Protein AF-A0A3M3UHK3-F1 (afdb_monomer_lite)

Foldseek 3Di:
DDPPPPPPPPPPPPPDDDPVVLVVLVVQCPDPPDDLVNSCVVVVHDSVVND

Organism: Pseudomonas syringae pv. pisi (NCBI:txid59510)

Structure (mmCIF, N/CA/C/O backbone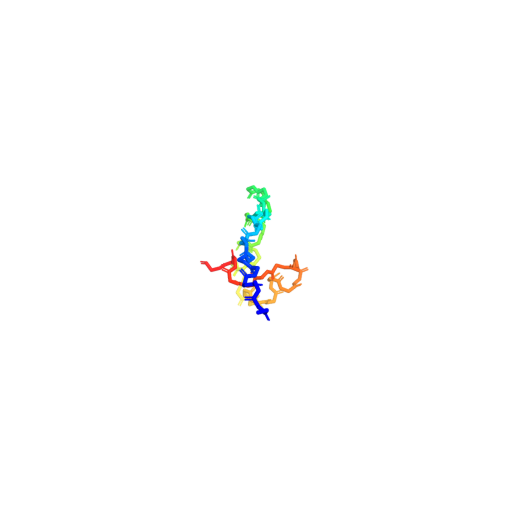):
data_AF-A0A3M3UHK3-F1
#
_entry.id   AF-A0A3M3UHK3-F1
#
loop_
_atom_site.group_PDB
_atom_site.id
_atom_site.type_symbol
_atom_site.label_atom_id
_atom_site.label_alt_id
_atom_site.label_comp_id
_atom_site.label_asym_id
_atom_site.label_entity_id
_atom_site.label_seq_id
_atom_site.pdbx_PDB_ins_code
_atom_site.Cartn_x
_atom_site.Cartn_y
_atom_site.Cartn_z
_atom_site.occupancy
_atom_site.B_iso_or_equiv
_atom_site.auth_seq_id
_atom_site.auth_comp_id
_atom_site.auth_asym_id
_atom_site.auth_atom_id
_atom_site.pdbx_PDB_model_num
ATOM 1 N N . MET A 1 1 ? -7.823 45.384 -4.823 1.00 52.75 1 MET A N 1
ATOM 2 C CA . MET A 1 1 ? -8.749 44.286 -4.476 1.00 52.75 1 MET A CA 1
ATOM 3 C C . MET A 1 1 ? -8.136 42.948 -4.873 1.00 52.75 1 MET A C 1
ATOM 5 O O . MET A 1 1 ? -8.563 42.398 -5.860 1.00 52.75 1 MET A O 1
ATOM 9 N N . PHE A 1 2 ? -7.119 42.458 -4.155 1.00 48.62 2 PHE A N 1
ATOM 10 C CA . PHE A 1 2 ? -6.664 41.054 -4.186 1.00 48.62 2 PHE A CA 1
ATOM 11 C C . PHE A 1 2 ? -5.774 40.835 -2.952 1.00 48.62 2 PHE A C 1
ATOM 13 O O . PHE A 1 2 ? -4.554 40.956 -3.017 1.00 48.62 2 PHE A O 1
ATOM 20 N N . SER A 1 3 ? -6.394 40.596 -1.791 1.00 52.56 3 SER A N 1
ATOM 21 C CA . SER A 1 3 ? -5.660 40.116 -0.615 1.00 52.56 3 SER A CA 1
ATOM 22 C C . SER A 1 3 ? -5.184 38.698 -0.901 1.00 52.56 3 SER A C 1
ATOM 24 O O . SER A 1 3 ? -5.983 37.766 -0.978 1.00 52.56 3 SER A O 1
ATOM 26 N N . LEU A 1 4 ? -3.8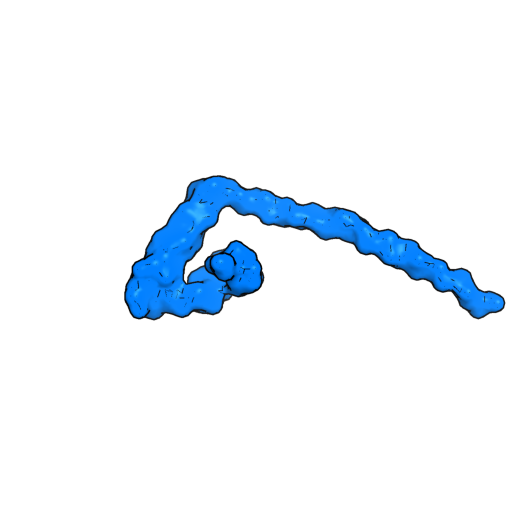73 38.547 -1.072 1.00 64.75 4 LEU A N 1
ATOM 27 C CA . LEU A 1 4 ? -3.198 37.262 -1.166 1.00 64.75 4 LEU A CA 1
ATOM 28 C C . LEU A 1 4 ? -3.304 36.570 0.198 1.00 64.75 4 LEU A C 1
ATOM 30 O O . LEU A 1 4 ? -2.495 36.806 1.094 1.00 64.75 4 LEU A O 1
ATOM 34 N N . PHE A 1 5 ? -4.332 35.737 0.358 1.00 61.00 5 PHE A N 1
ATOM 35 C CA . PHE A 1 5 ? -4.487 34.831 1.489 1.00 61.00 5 PHE A CA 1
ATOM 36 C C . PHE A 1 5 ? -3.265 33.904 1.498 1.00 61.00 5 PHE A C 1
ATOM 38 O O . PHE A 1 5 ? -3.190 32.932 0.743 1.00 61.00 5 PHE A O 1
ATOM 45 N N . LYS A 1 6 ? -2.251 34.252 2.295 1.00 63.38 6 LYS A N 1
ATOM 46 C CA . LYS A 1 6 ? -1.108 33.391 2.589 1.00 63.38 6 LYS A CA 1
ATOM 47 C C . LYS A 1 6 ? -1.683 32.152 3.272 1.00 63.38 6 LYS A C 1
ATOM 49 O O . LYS A 1 6 ? -1.915 32.169 4.475 1.00 63.38 6 LYS A O 1
ATOM 54 N N . ARG A 1 7 ? -1.971 31.101 2.496 1.00 61.78 7 ARG A N 1
ATOM 55 C CA . ARG A 1 7 ? -2.270 29.777 3.041 1.00 61.78 7 ARG A CA 1
ATOM 56 C C . ARG A 1 7 ? -1.029 29.363 3.818 1.00 61.78 7 ARG A C 1
ATOM 58 O O . ARG A 1 7 ? -0.032 28.965 3.222 1.00 61.78 7 ARG A O 1
ATOM 65 N N . THR A 1 8 ? -1.054 29.530 5.132 1.00 66.88 8 THR A N 1
ATOM 66 C CA . THR A 1 8 ? -0.128 28.817 5.998 1.00 66.88 8 THR A CA 1
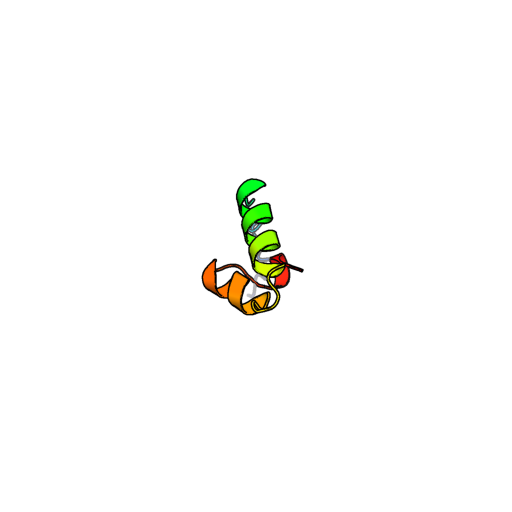ATOM 67 C C . THR A 1 8 ? -0.353 27.335 5.698 1.00 66.88 8 THR A C 1
ATOM 69 O O . THR A 1 8 ? -1.505 26.889 5.726 1.00 66.88 8 THR A O 1
ATOM 72 N N . PRO A 1 9 ? 0.676 26.560 5.308 1.00 66.31 9 PRO A N 1
ATOM 73 C CA . PRO A 1 9 ? 0.512 25.122 5.252 1.00 66.31 9 PRO A CA 1
ATOM 74 C C . PRO A 1 9 ? 0.209 24.707 6.686 1.00 66.31 9 PRO A C 1
ATOM 76 O O . PRO A 1 9 ? 1.077 24.782 7.556 1.00 66.31 9 PRO A O 1
ATOM 79 N N . MET A 1 10 ? -1.054 24.371 6.955 1.00 69.81 10 MET A N 1
ATOM 80 C CA . MET A 1 10 ? -1.422 23.713 8.200 1.00 69.81 10 MET A CA 1
ATOM 81 C C . MET A 1 10 ? -0.435 22.556 8.351 1.00 69.81 10 MET A C 1
ATOM 83 O O . MET A 1 10 ? -0.240 21.843 7.359 1.00 69.81 10 MET A O 1
ATOM 87 N N . PRO A 1 11 ? 0.253 22.404 9.496 1.00 65.12 11 PRO A N 1
ATOM 88 C CA . PRO A 1 11 ? 1.166 21.292 9.683 1.00 65.12 11 PRO A CA 1
ATOM 89 C C . PRO A 1 11 ? 0.354 20.027 9.447 1.00 65.12 11 PRO A C 1
ATOM 91 O O . PRO A 1 11 ? -0.517 19.678 10.239 1.00 65.12 11 PRO A O 1
ATOM 94 N N . GLN A 1 12 ? 0.571 19.406 8.288 1.00 64.75 12 GLN A N 1
ATOM 95 C CA . GLN A 1 12 ? -0.076 18.160 7.945 1.00 64.75 12 GLN A CA 1
ATOM 96 C C . GLN A 1 12 ? 0.401 17.192 9.011 1.00 64.75 12 GLN A C 1
ATOM 98 O O . GLN A 1 12 ? 1.602 16.920 9.094 1.00 64.75 12 GLN A O 1
ATOM 103 N N . GLU A 1 13 ? -0.518 16.783 9.883 1.00 65.94 13 GLU A N 1
ATOM 104 C CA . GLU A 1 13 ? -0.213 15.898 10.990 1.00 65.94 13 GLU A CA 1
ATOM 105 C C . GLU A 1 13 ? 0.460 14.668 10.393 1.00 65.94 13 GLU A C 1
ATOM 107 O O . GLU A 1 13 ? -0.144 13.887 9.648 1.00 65.94 13 GLU A O 1
ATOM 112 N N . ARG A 1 14 ? 1.775 14.573 10.604 1.00 68.31 14 ARG A N 1
ATOM 113 C CA . ARG A 1 14 ? 2.551 13.466 10.075 1.00 68.31 14 ARG A CA 1
ATOM 114 C C . ARG A 1 14 ? 2.039 12.251 10.817 1.00 68.31 14 ARG A C 1
ATOM 116 O O . ARG A 1 14 ? 2.308 12.115 12.007 1.00 68.31 14 ARG A O 1
ATOM 123 N N . ARG A 1 15 ? 1.289 11.393 10.120 1.00 72.56 15 ARG A N 1
ATOM 124 C CA . ARG A 1 15 ? 0.852 10.112 10.671 1.00 72.56 15 ARG A CA 1
ATOM 125 C C . ARG A 1 15 ? 2.089 9.390 11.187 1.00 72.56 15 ARG A C 1
ATOM 127 O O . ARG A 1 15 ? 2.963 9.001 10.412 1.00 72.56 15 ARG A O 1
ATOM 134 N N . SER A 1 16 ? 2.189 9.284 12.505 1.00 71.25 16 SER A N 1
ATOM 135 C CA . SER A 1 16 ? 3.268 8.552 13.140 1.00 71.25 16 SER A CA 1
ATOM 136 C C . SER A 1 16 ? 2.865 7.088 13.160 1.00 71.25 16 SER A C 1
ATOM 138 O O . SER A 1 16 ? 1.944 6.694 13.871 1.00 71.25 16 SER A O 1
ATOM 140 N N . TYR A 1 17 ? 3.524 6.285 12.335 1.00 79.56 17 TYR A N 1
ATOM 141 C CA . TYR A 1 17 ? 3.342 4.842 12.358 1.00 79.56 17 TYR A CA 1
ATOM 142 C C . TYR A 1 17 ? 4.107 4.240 13.536 1.00 79.56 17 TYR A C 1
ATOM 144 O O . TYR A 1 17 ? 5.249 4.624 13.814 1.00 79.56 17 TYR A O 1
ATOM 152 N N . SER A 1 18 ? 3.490 3.270 14.209 1.00 82.31 18 SER A N 1
ATOM 153 C CA . SER A 1 18 ? 4.129 2.520 15.287 1.00 82.31 18 SER A CA 1
ATOM 154 C C . SER A 1 18 ? 5.368 1.768 14.780 1.00 82.31 18 SER A C 1
ATOM 156 O O . SER A 1 18 ? 5.483 1.417 13.603 1.00 82.31 18 SER A O 1
ATOM 158 N N . LYS A 1 19 ? 6.322 1.497 15.680 1.00 82.00 19 LYS A N 1
ATOM 159 C CA . LYS A 1 19 ? 7.534 0.729 15.339 1.00 82.00 19 LYS A CA 1
ATOM 160 C C . LYS A 1 19 ? 7.205 -0.673 14.817 1.00 82.00 19 LYS A C 1
ATOM 162 O O . LYS A 1 19 ? 7.876 -1.144 13.907 1.00 82.00 19 LYS A O 1
ATOM 167 N N . SER A 1 20 ? 6.168 -1.309 15.365 1.00 84.62 20 SER A N 1
ATOM 168 C CA . SER A 1 20 ? 5.701 -2.627 14.925 1.00 84.62 20 SER A CA 1
ATOM 169 C C . SER A 1 20 ? 5.218 -2.607 13.477 1.00 84.62 20 SER A C 1
ATOM 171 O O . SER A 1 20 ? 5.603 -3.475 12.703 1.00 84.62 20 SER A O 1
ATOM 173 N N . PHE A 1 21 ? 4.452 -1.586 13.090 1.00 83.69 21 PHE A N 1
ATOM 174 C CA . PHE A 1 21 ? 3.967 -1.440 11.721 1.00 83.69 21 PHE A CA 1
ATOM 175 C C . PHE A 1 21 ? 5.114 -1.236 10.724 1.00 83.69 21 PHE A C 1
ATOM 177 O O . PHE A 1 21 ? 5.161 -1.891 9.690 1.00 83.69 21 PHE A O 1
ATOM 184 N N . LYS A 1 22 ? 6.103 -0.398 11.065 1.00 84.62 22 LYS A N 1
ATOM 185 C CA . LYS A 1 22 ? 7.298 -0.233 10.219 1.00 84.62 22 LYS A CA 1
ATOM 186 C C . LYS A 1 22 ? 8.075 -1.540 10.056 1.00 84.62 22 LYS A C 1
ATOM 188 O O . LYS A 1 22 ? 8.516 -1.838 8.954 1.00 84.62 22 LYS A O 1
ATOM 193 N N . ALA A 1 23 ? 8.227 -2.317 11.130 1.00 85.06 23 ALA A N 1
ATOM 194 C CA . ALA A 1 23 ? 8.911 -3.606 11.070 1.00 85.06 23 ALA A CA 1
ATOM 195 C C . ALA A 1 23 ? 8.182 -4.596 10.147 1.00 85.06 23 ALA A C 1
ATOM 197 O O . ALA A 1 23 ? 8.833 -5.226 9.324 1.00 85.06 23 ALA A O 1
ATOM 198 N N . GLN A 1 24 ? 6.847 -4.669 10.223 1.00 85.69 24 GLN A N 1
ATOM 199 C CA . GLN A 1 24 ? 6.033 -5.509 9.333 1.00 85.69 24 GLN A CA 1
ATOM 200 C C . GLN A 1 24 ? 6.228 -5.132 7.861 1.00 85.69 24 GLN A C 1
ATOM 202 O O . GLN A 1 24 ? 6.554 -5.992 7.048 1.00 85.69 24 GLN A O 1
ATOM 207 N N . VAL A 1 25 ? 6.123 -3.838 7.539 1.00 83.44 25 VAL A N 1
ATOM 208 C CA . VAL A 1 25 ? 6.315 -3.325 6.173 1.00 83.44 25 VAL A CA 1
ATOM 209 C C . VAL A 1 25 ? 7.720 -3.647 5.650 1.00 83.44 25 VAL A C 1
ATOM 211 O O . VAL A 1 25 ? 7.862 -4.076 4.509 1.00 83.44 25 VAL A O 1
ATOM 214 N N . ILE A 1 26 ? 8.761 -3.496 6.478 1.00 83.00 26 ILE A N 1
ATOM 215 C CA . ILE A 1 26 ? 10.147 -3.812 6.093 1.00 83.00 26 ILE A CA 1
ATOM 216 C C . ILE A 1 26 ? 10.333 -5.319 5.877 1.00 83.00 26 ILE A C 1
ATOM 218 O O . ILE A 1 26 ? 10.981 -5.716 4.913 1.00 83.00 26 ILE A O 1
ATOM 222 N N . THR A 1 27 ? 9.760 -6.169 6.733 1.00 84.88 27 THR A N 1
ATOM 223 C CA . THR A 1 27 ? 9.829 -7.629 6.574 1.00 84.88 27 THR A CA 1
ATOM 224 C C . THR A 1 27 ? 9.114 -8.097 5.305 1.00 84.88 27 THR A C 1
ATOM 226 O O . THR A 1 27 ? 9.639 -8.959 4.601 1.00 84.88 27 THR A O 1
ATOM 229 N N . GLU A 1 28 ? 7.963 -7.512 4.969 1.00 83.44 28 GLU A N 1
ATOM 230 C CA . GLU A 1 28 ? 7.272 -7.779 3.700 1.00 83.44 28 GLU A CA 1
ATOM 231 C C . GLU A 1 28 ? 8.070 -7.278 2.490 1.00 83.44 28 GLU A C 1
ATOM 233 O O . GLU A 1 28 ? 8.149 -7.974 1.481 1.00 83.44 28 GLU A O 1
ATOM 238 N N . CYS A 1 29 ? 8.720 -6.114 2.588 1.00 84.44 29 CYS A N 1
ATOM 239 C CA . CYS A 1 29 ? 9.611 -5.616 1.533 1.00 84.44 29 CYS A CA 1
ATOM 240 C C . CYS A 1 29 ? 10.890 -6.455 1.380 1.00 84.44 29 CYS A C 1
ATOM 242 O O . CYS A 1 29 ? 11.491 -6.453 0.312 1.00 84.44 29 CYS A O 1
ATOM 244 N N . ALA A 1 30 ? 11.323 -7.154 2.432 1.00 83.00 30 ALA A N 1
ATOM 245 C CA . ALA A 1 30 ? 12.495 -8.026 2.398 1.00 83.00 30 ALA A CA 1
ATOM 246 C C . ALA A 1 30 ? 12.222 -9.388 1.734 1.00 83.00 30 ALA A C 1
ATOM 248 O O . ALA A 1 30 ? 13.161 -10.159 1.528 1.00 83.00 30 ALA A O 1
ATOM 249 N N . HIS A 1 31 ? 10.963 -9.707 1.413 1.00 82.94 31 HIS A N 1
ATOM 250 C CA . HIS A 1 31 ? 10.642 -10.917 0.663 1.00 82.94 31 HIS A CA 1
ATOM 251 C C . HIS A 1 31 ? 11.039 -10.749 -0.818 1.00 82.94 31 HIS A C 1
ATOM 253 O O . HIS A 1 31 ? 10.771 -9.707 -1.417 1.00 82.94 31 HIS A O 1
ATOM 259 N N . PRO A 1 32 ? 11.670 -11.768 -1.428 1.00 71.75 32 PRO A N 1
ATOM 260 C CA . PRO A 1 32 ? 12.251 -11.668 -2.771 1.00 71.75 32 PRO A CA 1
ATOM 261 C C . PRO A 1 32 ? 11.221 -11.488 -3.901 1.00 71.75 32 PRO A C 1
ATOM 263 O 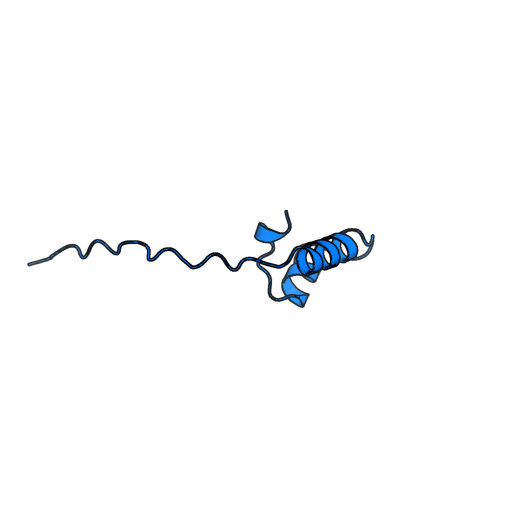O . PRO A 1 32 ? 11.604 -11.119 -5.008 1.00 71.75 32 PRO A O 1
ATOM 266 N N . ASP A 1 33 ? 9.931 -11.688 -3.622 1.00 73.44 33 ASP A N 1
ATOM 267 C CA . ASP A 1 33 ? 8.837 -11.612 -4.599 1.00 73.44 33 ASP A CA 1
ATOM 268 C C . ASP A 1 33 ? 7.943 -10.365 -4.441 1.00 73.44 33 ASP A C 1
ATOM 270 O O . ASP A 1 33 ? 6.967 -10.191 -5.175 1.00 73.44 33 ASP A O 1
ATOM 274 N N . THR A 1 34 ? 8.249 -9.470 -3.496 1.00 76.81 34 THR A N 1
ATOM 275 C CA . THR A 1 34 ? 7.406 -8.306 -3.177 1.00 76.81 34 THR A CA 1
ATOM 276 C C . THR A 1 34 ? 8.088 -6.992 -3.523 1.00 76.81 34 THR A C 1
ATOM 278 O O . THR A 1 34 ? 9.103 -6.598 -2.958 1.00 76.81 34 THR A O 1
ATOM 281 N N . SER A 1 35 ? 7.473 -6.240 -4.436 1.00 80.94 35 SER A N 1
ATOM 282 C CA . SER A 1 35 ? 7.883 -4.863 -4.711 1.00 80.94 35 SER A CA 1
ATOM 283 C C . SER A 1 35 ? 7.472 -3.933 -3.566 1.00 80.94 35 SER A C 1
ATOM 285 O O . SER A 1 35 ? 6.333 -3.992 -3.100 1.00 80.94 35 SER A O 1
ATOM 287 N N . ILE A 1 36 ? 8.351 -3.001 -3.184 1.00 81.00 36 ILE A N 1
ATOM 288 C CA . ILE A 1 36 ? 8.075 -1.934 -2.201 1.00 81.00 36 ILE A CA 1
ATOM 289 C C . ILE A 1 36 ? 6.785 -1.175 -2.548 1.00 81.00 36 ILE A C 1
ATOM 291 O O . ILE A 1 36 ? 5.991 -0.850 -1.667 1.00 81.00 36 ILE A O 1
ATOM 295 N N . ALA A 1 37 ? 6.537 -0.935 -3.839 1.00 81.25 37 ALA A N 1
ATOM 296 C CA . ALA A 1 37 ? 5.311 -0.290 -4.300 1.00 81.25 37 ALA A CA 1
ATOM 297 C C . ALA A 1 37 ? 4.070 -1.150 -4.018 1.00 81.25 37 ALA A C 1
ATOM 299 O O . ALA A 1 37 ? 3.044 -0.625 -3.601 1.00 81.25 37 ALA A O 1
ATOM 300 N N . ASN A 1 38 ? 4.171 -2.469 -4.191 1.00 82.75 38 ASN A N 1
ATOM 301 C CA . ASN A 1 38 ? 3.076 -3.398 -3.920 1.00 82.75 38 ASN A CA 1
ATOM 302 C C . ASN A 1 38 ? 2.768 -3.489 -2.418 1.00 82.75 38 ASN A C 1
ATOM 304 O O . ASN A 1 38 ? 1.603 -3.456 -2.025 1.00 82.75 38 ASN A O 1
ATOM 308 N N . VAL A 1 39 ? 3.803 -3.524 -1.572 1.00 84.00 39 VAL A N 1
ATOM 309 C CA . VAL A 1 39 ? 3.651 -3.483 -0.108 1.00 84.00 39 VAL A CA 1
ATOM 310 C C . VAL A 1 39 ? 3.008 -2.159 0.316 1.00 84.00 39 VAL A C 1
ATOM 312 O O . VAL A 1 39 ? 2.013 -2.147 1.037 1.00 84.00 39 VAL A O 1
ATOM 315 N N . A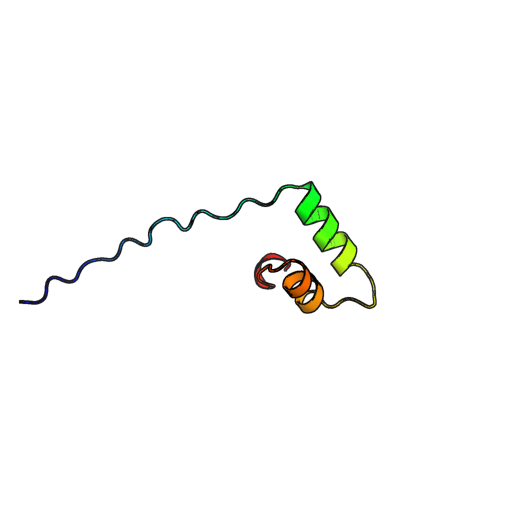LA A 1 40 ? 3.492 -1.029 -0.204 1.00 85.25 40 ALA A N 1
ATOM 316 C CA . ALA A 1 40 ? 2.911 0.277 0.086 1.00 85.25 40 ALA A CA 1
ATOM 317 C C . ALA A 1 40 ? 1.434 0.368 -0.345 1.00 85.25 40 ALA A C 1
ATOM 319 O O . ALA A 1 40 ? 0.602 0.815 0.440 1.00 85.25 40 ALA A O 1
ATOM 320 N N . LEU A 1 41 ? 1.078 -0.123 -1.537 1.00 82.50 41 LEU A N 1
ATOM 321 C CA . LEU A 1 41 ? -0.314 -0.170 -2.003 1.00 82.50 41 LEU A CA 1
ATOM 322 C C . LEU A 1 41 ? -1.198 -1.052 -1.111 1.00 82.50 41 LEU A C 1
ATOM 324 O O . LEU A 1 41 ? -2.299 -0.634 -0.752 1.00 82.50 41 LEU A O 1
ATOM 328 N N . THR A 1 42 ? -0.701 -2.225 -0.708 1.00 83.44 42 THR A N 1
ATOM 329 C CA . THR A 1 42 ? -1.409 -3.167 0.179 1.00 83.44 42 THR A CA 1
ATOM 330 C C . THR A 1 42 ? -1.736 -2.528 1.529 1.00 83.44 42 THR A C 1
ATOM 332 O O . THR A 1 42 ? -2.846 -2.674 2.039 1.00 83.44 42 THR A O 1
ATOM 335 N N . HIS A 1 43 ? -0.805 -1.741 2.073 1.00 80.06 43 HIS A N 1
ATOM 336 C CA . HIS A 1 43 ? -0.972 -1.032 3.346 1.00 80.06 43 HIS A CA 1
ATOM 337 C C . HIS A 1 43 ? -1.565 0.380 3.204 1.00 80.06 43 HIS A C 1
ATOM 339 O O . HIS A 1 43 ? -1.651 1.116 4.189 1.00 80.06 43 HIS A O 1
ATOM 345 N N . ASN A 1 44 ? -1.972 0.783 1.993 1.00 77.94 44 ASN A N 1
ATOM 346 C CA . ASN A 1 44 ? -2.437 2.141 1.677 1.00 77.94 44 ASN A CA 1
ATOM 347 C C . ASN A 1 44 ? -1.435 3.246 2.097 1.00 77.94 44 ASN A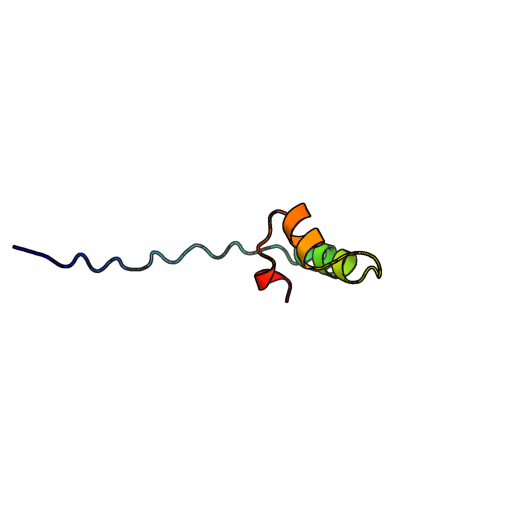 C 1
ATOM 349 O O . ASN A 1 44 ? -1.800 4.361 2.480 1.00 77.94 44 ASN A O 1
ATOM 353 N N . LEU A 1 45 ? -0.146 2.916 2.047 1.00 78.38 45 LEU A N 1
ATOM 354 C CA . LEU A 1 45 ? 0.974 3.798 2.333 1.00 78.38 45 LEU A CA 1
ATOM 355 C C . LEU A 1 45 ? 1.485 4.439 1.050 1.00 78.38 45 LEU A C 1
ATOM 357 O O . LEU A 1 45 ? 1.467 3.860 -0.034 1.00 78.38 45 LEU A O 1
ATOM 361 N N . ASN A 1 46 ? 2.017 5.647 1.186 1.00 76.38 46 ASN A N 1
ATOM 362 C CA . ASN A 1 46 ? 2.784 6.245 0.111 1.00 76.38 46 ASN A CA 1
ATOM 363 C C . ASN A 1 46 ? 4.140 5.526 0.012 1.00 76.38 46 ASN A C 1
ATOM 365 O O . ASN A 1 46 ? 4.859 5.453 1.006 1.00 76.38 46 ASN A O 1
ATOM 369 N N . ALA A 1 47 ? 4.501 5.028 -1.172 1.00 69.94 47 ALA A N 1
ATOM 370 C CA . ALA A 1 47 ? 5.762 4.315 -1.392 1.00 69.94 47 ALA A CA 1
ATOM 371 C C . ALA A 1 47 ? 7.007 5.152 -1.034 1.00 69.94 47 ALA A C 1
ATOM 373 O O . ALA A 1 47 ? 8.016 4.594 -0.614 1.00 69.94 47 ALA A O 1
ATOM 374 N N . ASN A 1 48 ? 6.916 6.487 -1.082 1.00 70.94 48 ASN A N 1
ATOM 375 C CA . ASN A 1 48 ? 7.990 7.388 -0.652 1.00 70.94 48 ASN A CA 1
ATOM 376 C C . ASN A 1 48 ? 8.257 7.336 0.866 1.00 70.94 48 ASN A C 1
ATOM 378 O O . ASN A 1 48 ? 9.240 7.906 1.324 1.00 70.94 48 ASN A O 1
ATOM 382 N N . LEU A 1 49 ? 7.377 6.708 1.658 1.00 69.25 49 LEU A N 1
ATOM 383 C CA . LEU A 1 49 ? 7.565 6.497 3.100 1.00 69.25 49 LEU A CA 1
ATOM 384 C C . LEU A 1 49 ? 8.295 5.186 3.426 1.00 69.25 49 LEU A C 1
ATOM 386 O O . LEU A 1 49 ? 8.614 4.964 4.593 1.00 69.25 49 LEU A O 1
ATOM 390 N N . VAL A 1 50 ? 8.486 4.313 2.431 1.00 64.50 50 VAL A N 1
ATOM 391 C CA . VAL A 1 50 ? 9.040 2.956 2.591 1.00 64.50 50 VAL A CA 1
ATOM 392 C C . VAL A 1 50 ? 10.472 2.845 2.029 1.00 64.50 50 VAL A C 1
ATOM 394 O O . VAL A 1 50 ? 11.096 1.798 2.159 1.00 64.50 50 VAL A O 1
ATOM 397 N N . HIS A 1 51 ? 11.000 3.920 1.431 1.00 61.91 51 HIS A N 1
ATOM 398 C CA . HIS A 1 51 ? 12.404 4.052 1.017 1.00 61.91 51 HIS A CA 1
ATOM 399 C C . HIS A 1 51 ? 13.313 4.359 2.213 1.00 61.91 51 HIS A C 1
ATOM 401 O O . HIS A 1 51 ? 14.413 3.771 2.267 1.00 61.91 51 HIS A O 1
#

pLDDT: mean 74.53, std 9.74, range [48.62, 85.69]

Secondary structure (DSSP, 8-state):
------------------HHHHHHHHHHHTSTT--HHHHHHHTT--GGG--

Radius of gyration: 17.05 Å; chains: 1; bounding box: 21×56×20 Å

Sequence (51 aa):
MFSLFKRTPMPQERRSYSKSFKAQVITECAHPDTSIANVALTHNLNANLVH

InterPro domains:
  IPR002514 Transposase IS3/IS911family [PF01527] (13-48)
  IPR010921 Trp repressor/replication initiator [SSF48295] (8-50)